Protein AF-A0A1Q7M1D6-F1 (afdb_monomer)

Sequence (148 aa):
MGLEIERKFLVKKELLPKQLPEGDELEQGYLSVEPTVRVRLVTGHDGTRHAELTIKGRGQVSRPEFNYPIPHEDAEALLRMCSRTLRKVRRE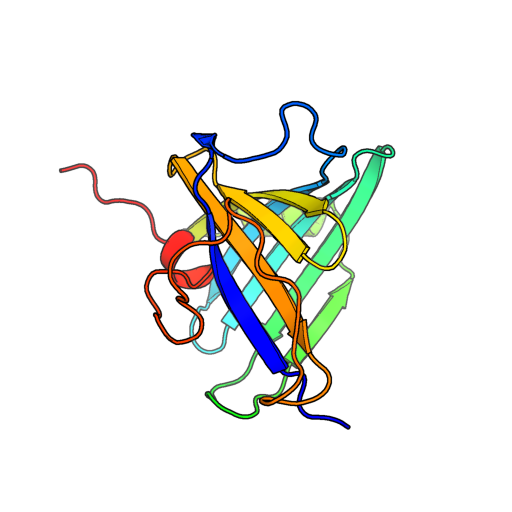LGRFTLDHFRERDLWLAEIELGDERESFERPAWLAEEVTHDPDYSNSRLATPRRAG

Nearest PDB structures (foldseek):
  8gw5-assembly1_A-2  TM=3.511E-01  e=3.284E-01  Staphylococcus aureus subsp. aureus ED98
  5w6p-assembly1_A  TM=2.078E-01  e=7.781E-02  Kuttervirus CBA120
  6w4q-assembly2_D  TM=2.070E-01  e=9.131E-02  Kuttervirus CBA120
  8epv-assembly1_A  TM=2.448E-01  e=1.542E+00  Felis catus

Solvent-accessible surface area (backbone atoms only — not comparable to full-atom values): 8467 Å² total; per-residue (Å²): 132,81,77,82,43,71,44,30,25,38,44,44,74,92,56,47,69,94,74,69,67,78,44,29,42,36,41,36,18,37,81,35,78,83,52,29,31,34,40,34,41,40,39,39,72,88,71,49,73,52,20,36,43,37,42,32,50,78,64,90,88,69,49,62,71,47,80,38,84,45,60,59,70,57,40,54,56,53,41,75,72,26,85,24,47,40,58,34,38,40,26,70,59,88,80,29,43,35,37,38,27,70,95,69,80,42,42,38,35,37,36,79,37,92,46,98,80,61,84,74,89,80,55,89,21,59,57,59,76,42,63,86,42,65,75,77,32,70,77,49,60,10,47,72,78,76,82,128

Foldseek 3Di:
DAQWDKWKFWFDPVQDDPDFDAWKKKKKFFPDVAQTWMKIWIQGPVRDIWIWTWTWHDDDRDTDIDIDTDDPVVSVVVSVVGQFMFIWTWGDDPQWIWTQRPVVRTIMIMGIDRDPPDDDDQRPRTHDICRPPCCPDSRNVRHDDPDD

Secondary structure (DSSP, 8-state):
----EEEEEEE-GGGS-SSPPP-EEEEEEEEEETTEEEEEEEE-TTS-EEEEEEEE-S-SS---EEEEEE-HHHHHHHHHH-SSEEEEEEEEETTEEEEEEGGGTEEEEEEEESSTT------TTEEEE-TT-GGGSHHHHTSPPPP-

Mean predicted aligned error: 4.51 Å

pLDDT: mean 91.86, std 11.08, range [41.12, 98.44]

Radius of gyration: 15.86 Å; Cα contacts (8 Å, |Δi|>4): 293; chains: 1; bounding box: 36×37×42 Å

Structure (mmCIF, N/CA/C/O backbone):
data_AF-A0A1Q7M1D6-F1
#
_entry.id   AF-A0A1Q7M1D6-F1
#
loop_
_atom_site.group_PDB
_atom_site.id
_atom_site.type_symbol
_atom_site.label_atom_id
_atom_site.label_alt_id
_atom_site.label_comp_id
_atom_site.label_asym_id
_atom_site.label_entity_id
_atom_site.label_seq_id
_atom_site.pdbx_PDB_ins_code
_atom_site.Cartn_x
_atom_site.Cartn_y
_atom_site.Cartn_z
_atom_site.occupancy
_atom_site.B_iso_or_equiv
_atom_site.auth_seq_id
_atom_site.auth_comp_id
_atom_site.auth_asym_id
_atom_site.auth_atom_id
_atom_site.pdbx_PDB_model_num
ATOM 1 N N . MET A 1 1 ? 15.857 -10.587 14.236 1.00 44.41 1 MET A N 1
ATOM 2 C CA . MET A 1 1 ? 14.972 -9.908 13.270 1.00 44.41 1 MET A CA 1
ATOM 3 C C . MET A 1 1 ? 13.573 -10.068 13.822 1.00 44.41 1 MET A C 1
ATOM 5 O O . MET A 1 1 ? 13.156 -11.208 13.982 1.00 44.41 1 MET A O 1
ATOM 9 N N . GLY A 1 2 ? 12.968 -8.979 14.297 1.00 51.12 2 GLY A N 1
ATOM 10 C CA . GLY A 1 2 ? 11.639 -9.026 14.910 1.00 51.12 2 GLY A CA 1
ATOM 11 C C . GLY A 1 2 ? 10.592 -9.442 13.882 1.00 51.12 2 GLY A C 1
ATOM 12 O O . GLY A 1 2 ? 10.775 -9.201 12.691 1.00 51.12 2 GLY A O 1
ATOM 13 N N . LEU A 1 3 ? 9.539 -10.113 14.339 1.00 59.72 3 LEU A N 1
ATOM 14 C CA . LEU A 1 3 ? 8.338 -10.298 13.539 1.00 59.72 3 LEU A CA 1
ATOM 15 C C . LEU A 1 3 ? 7.687 -8.910 13.436 1.00 59.72 3 LEU A C 1
ATOM 17 O O . LEU A 1 3 ? 7.295 -8.363 14.462 1.00 59.72 3 LEU A O 1
ATOM 21 N N . GLU A 1 4 ? 7.648 -8.300 12.254 1.00 68.38 4 GLU A N 1
ATOM 22 C CA . GLU A 1 4 ? 6.851 -7.083 12.058 1.00 68.38 4 GLU A CA 1
ATOM 23 C C . GLU A 1 4 ? 5.370 -7.464 12.152 1.00 68.38 4 GLU A C 1
ATOM 25 O O . GLU A 1 4 ? 4.918 -8.390 11.472 1.00 68.38 4 GLU A O 1
ATOM 30 N N . ILE A 1 5 ? 4.627 -6.792 13.033 1.00 85.31 5 ILE A N 1
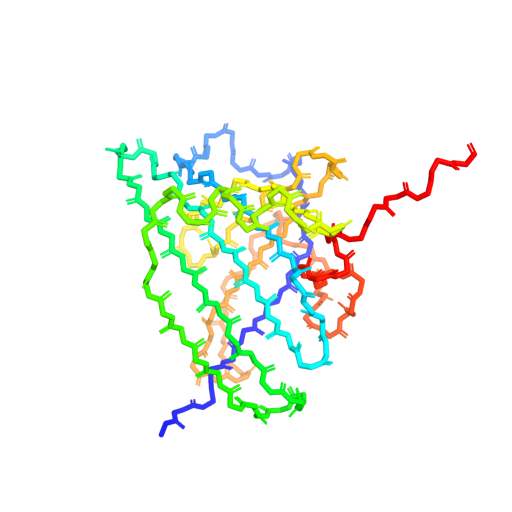ATOM 31 C CA . ILE A 1 5 ? 3.202 -7.046 13.250 1.00 85.31 5 ILE A CA 1
ATOM 32 C C . ILE A 1 5 ? 2.430 -5.901 12.606 1.00 85.31 5 ILE A C 1
ATOM 34 O O . ILE A 1 5 ? 2.330 -4.809 13.158 1.00 85.31 5 ILE A O 1
ATOM 38 N N . GLU A 1 6 ? 1.882 -6.153 11.421 1.00 91.62 6 GLU A N 1
ATOM 39 C CA . GLU A 1 6 ? 1.027 -5.208 10.700 1.00 91.62 6 GLU A CA 1
ATOM 40 C C . GLU A 1 6 ? -0.445 -5.568 10.927 1.00 91.62 6 GLU A C 1
ATOM 42 O O . GLU A 1 6 ? -0.847 -6.722 10.754 1.00 91.62 6 GLU A O 1
ATOM 47 N N . ARG A 1 7 ? -1.272 -4.577 11.276 1.00 94.31 7 ARG A N 1
ATOM 48 C CA . ARG A 1 7 ? -2.736 -4.715 11.302 1.00 94.31 7 ARG A CA 1
ATOM 49 C C . ARG A 1 7 ? -3.373 -3.823 10.253 1.00 94.31 7 ARG A C 1
ATOM 51 O O . ARG A 1 7 ? -2.939 -2.693 10.043 1.00 94.31 7 ARG A O 1
ATOM 58 N N . LYS A 1 8 ? -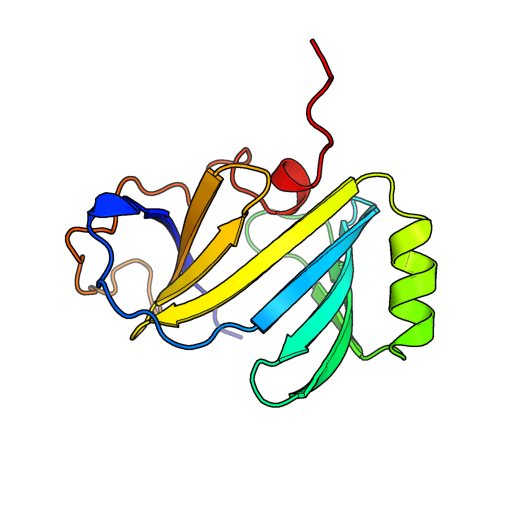4.437 -4.323 9.626 1.00 96.56 8 LYS A N 1
ATOM 59 C CA . LYS A 1 8 ? -5.121 -3.673 8.506 1.00 96.56 8 LYS A CA 1
ATOM 60 C C . LYS A 1 8 ? -6.597 -3.490 8.782 1.00 96.56 8 LYS A C 1
ATOM 62 O O . LYS A 1 8 ? -7.259 -4.415 9.239 1.00 96.56 8 LYS A O 1
ATOM 67 N N . PHE A 1 9 ? -7.131 -2.329 8.440 1.00 98.12 9 PHE A N 1
ATOM 68 C CA . PHE A 1 9 ? -8.511 -1.964 8.726 1.00 98.12 9 PHE A CA 1
ATOM 69 C C . PHE A 1 9 ? -9.186 -1.341 7.514 1.00 98.12 9 PHE A C 1
ATOM 71 O O . PHE A 1 9 ? -8.554 -0.630 6.730 1.00 98.12 9 PHE A O 1
ATOM 78 N N . LEU A 1 10 ? -10.495 -1.549 7.409 1.00 98.44 10 LEU A N 1
ATOM 79 C CA . LEU A 1 10 ? -11.353 -0.719 6.576 1.00 98.44 10 LEU A CA 1
ATOM 80 C C . LEU A 1 10 ? -11.462 0.686 7.164 1.00 98.44 10 LEU A C 1
ATOM 82 O O . LEU A 1 10 ? -11.353 0.891 8.376 1.00 98.44 10 LEU A O 1
ATOM 86 N N . VAL A 1 11 ? -11.717 1.658 6.293 1.00 98.44 11 VAL A N 1
ATOM 87 C CA . VAL A 1 11 ? -11.836 3.064 6.677 1.00 98.44 11 VAL A CA 1
ATOM 88 C C . VAL A 1 11 ? -13.175 3.632 6.222 1.00 98.44 11 VAL A C 1
ATOM 90 O O . VAL A 1 11 ? -13.563 3.512 5.060 1.00 98.44 11 VAL A O 1
ATOM 93 N N . LYS A 1 12 ? -13.862 4.305 7.146 1.00 97.75 12 LYS A N 1
ATOM 94 C CA . LYS A 1 12 ? -15.068 5.096 6.876 1.00 97.75 12 LYS A CA 1
ATOM 95 C C . LYS A 1 12 ? -14.655 6.456 6.335 1.00 97.75 12 LYS A C 1
ATOM 97 O O . LYS A 1 12 ? -14.323 7.359 7.107 1.00 97.75 12 LYS A O 1
ATOM 102 N N . LYS A 1 13 ? -14.648 6.599 5.007 1.00 95.81 13 LYS A N 1
ATOM 103 C CA . LYS A 1 13 ? -14.185 7.820 4.327 1.00 95.81 13 LYS A CA 1
ATOM 104 C C . LYS A 1 13 ? -14.921 9.082 4.786 1.00 95.81 13 LYS A C 1
ATOM 106 O O . LYS A 1 13 ? -14.332 10.153 4.828 1.00 95.81 13 LYS A O 1
ATOM 111 N N . GLU A 1 14 ? -16.186 8.956 5.170 1.00 96.69 14 GLU A N 1
ATOM 112 C CA . GLU A 1 14 ? -17.039 10.041 5.651 1.00 96.69 14 GLU A CA 1
ATOM 113 C C . GLU A 1 14 ? -16.660 10.560 7.047 1.00 96.69 14 GLU A C 1
ATOM 115 O O . GLU A 1 14 ? -17.059 11.663 7.416 1.00 96.69 14 GLU A O 1
ATOM 120 N N . LEU A 1 15 ? -15.878 9.791 7.810 1.00 97.62 15 LEU A N 1
ATOM 121 C CA . LEU A 1 15 ? -15.383 10.163 9.138 1.00 97.62 15 LEU A CA 1
ATOM 122 C C . LEU A 1 15 ? -13.905 10.580 9.125 1.00 97.62 15 LEU A C 1
ATOM 124 O O . LEU A 1 15 ? -13.352 10.902 10.180 1.00 97.62 15 LEU A O 1
ATOM 128 N N . LEU A 1 16 ? -13.250 10.552 7.959 1.00 97.12 16 LEU A N 1
ATOM 129 C CA . LEU A 1 16 ? -11.878 11.029 7.825 1.00 97.12 16 LEU A CA 1
ATOM 130 C C . LEU A 1 16 ? -11.797 12.541 8.098 1.00 97.12 16 LEU A C 1
ATOM 132 O O . LEU A 1 16 ? -12.757 13.278 7.843 1.00 97.12 16 LEU A O 1
ATOM 136 N N . PRO A 1 17 ? -10.641 13.036 8.577 1.00 95.75 17 PRO A N 1
ATOM 137 C CA . PRO A 1 17 ? -10.387 14.468 8.637 1.00 95.75 17 PRO A CA 1
ATOM 138 C C . PRO A 1 17 ? -10.635 15.132 7.277 1.00 95.75 17 PRO A C 1
ATOM 140 O O . PRO A 1 17 ? -10.246 14.607 6.236 1.00 95.75 17 PRO A O 1
ATOM 143 N N . LYS A 1 18 ? -11.255 16.321 7.284 1.00 93.19 18 LYS A N 1
ATOM 144 C CA . LYS A 1 18 ? -11.556 17.071 6.049 1.00 93.19 18 LYS A CA 1
ATOM 145 C C . LYS A 1 18 ? -10.303 17.428 5.248 1.00 93.19 18 LYS A C 1
ATOM 147 O O . LYS A 1 18 ? -10.372 17.563 4.032 1.00 93.19 18 LYS A O 1
ATOM 152 N N . GLN A 1 19 ? -9.190 17.629 5.944 1.00 94.75 19 GLN A N 1
ATOM 153 C CA . GLN A 1 19 ? -7.879 17.889 5.368 1.00 94.75 19 GLN A CA 1
ATOM 154 C C . GLN A 1 19 ? -7.014 16.672 5.663 1.00 94.75 19 GLN A C 1
ATOM 156 O O . GLN A 1 19 ? -6.741 16.368 6.824 1.00 94.75 19 GLN A O 1
ATOM 161 N N . LEU A 1 20 ? -6.636 15.965 4.605 1.00 96.50 20 LEU A N 1
ATOM 162 C CA . LEU A 1 20 ? -5.690 14.865 4.676 1.00 96.50 20 LEU A CA 1
ATOM 163 C C . LEU A 1 20 ? -4.310 15.364 4.247 1.00 96.50 20 LEU A C 1
ATOM 165 O O . LEU A 1 20 ? -4.236 16.295 3.443 1.00 96.50 20 LEU A O 1
ATOM 169 N N . PRO A 1 21 ? -3.234 14.746 4.753 1.00 96.88 21 PRO A N 1
ATOM 170 C CA . PRO A 1 21 ? -1.896 15.035 4.271 1.00 96.88 21 PRO A CA 1
ATOM 171 C C . PRO A 1 21 ? -1.771 14.704 2.781 1.00 96.88 21 PRO A C 1
ATOM 173 O O . PRO A 1 21 ? -2.559 13.930 2.212 1.00 96.88 21 PRO A O 1
ATOM 176 N N . GLU A 1 22 ? -0.760 15.304 2.161 1.00 97.50 22 GLU A N 1
ATOM 177 C CA . GLU A 1 22 ? -0.350 14.934 0.814 1.00 97.50 22 GLU A CA 1
ATOM 178 C C . GLU A 1 22 ? 0.003 13.446 0.760 1.00 97.50 22 GLU A C 1
ATOM 180 O O . GLU A 1 22 ? 0.335 12.822 1.772 1.00 97.50 22 GLU A O 1
ATOM 185 N N . GLY A 1 23 ? -0.159 12.855 -0.418 1.00 97.38 23 GLY A N 1
ATOM 186 C CA . GLY A 1 23 ? 0.020 11.423 -0.583 1.00 97.38 23 GLY A CA 1
ATOM 187 C C . GLY A 1 23 ? 0.781 11.074 -1.838 1.00 97.38 23 GLY A C 1
ATOM 188 O O . GLY A 1 23 ? 0.669 11.755 -2.853 1.00 97.38 23 GLY A O 1
ATOM 189 N N . ASP A 1 24 ? 1.489 9.961 -1.757 1.00 98.25 24 ASP A N 1
ATOM 190 C CA . ASP A 1 24 ? 2.291 9.436 -2.843 1.00 98.25 24 ASP A CA 1
ATOM 191 C C . ASP A 1 24 ? 1.417 8.592 -3.765 1.00 98.25 24 ASP A C 1
ATOM 193 O O . ASP A 1 24 ? 0.580 7.795 -3.321 1.00 98.25 24 ASP A O 1
ATOM 197 N N . GLU A 1 25 ? 1.612 8.757 -5.068 1.00 98.06 25 GLU A N 1
ATOM 198 C CA . GLU A 1 25 ? 0.946 7.941 -6.070 1.00 98.06 25 GLU A CA 1
ATOM 199 C C . GLU A 1 25 ? 1.737 6.655 -6.278 1.00 98.06 25 GLU A C 1
ATOM 201 O O . GLU A 1 25 ? 2.916 6.665 -6.638 1.00 98.06 25 GLU A O 1
ATOM 206 N N . LEU A 1 26 ? 1.079 5.527 -6.021 1.00 97.94 26 LEU A N 1
ATOM 207 C CA . LEU A 1 26 ? 1.658 4.203 -6.165 1.00 97.94 26 LEU A CA 1
ATOM 208 C C . LEU A 1 26 ? 0.946 3.474 -7.294 1.00 97.94 26 LEU A C 1
ATOM 210 O O . LEU A 1 26 ? -0.262 3.229 -7.231 1.00 97.94 26 LEU A O 1
ATOM 214 N N . GLU A 1 27 ? 1.723 3.039 -8.275 1.00 97.19 27 GLU A N 1
ATOM 215 C CA . GLU A 1 27 ? 1.298 2.096 -9.299 1.00 97.19 27 GLU A CA 1
ATOM 216 C C . GLU A 1 27 ? 2.078 0.798 -9.127 1.00 97.19 27 GLU A C 1
ATOM 218 O O . GLU A 1 27 ? 3.294 0.795 -8.957 1.00 97.19 27 GLU A O 1
ATOM 223 N N . GLN A 1 28 ? 1.381 -0.332 -9.117 1.00 96.69 28 GLN A N 1
ATOM 224 C CA . GLN A 1 28 ? 2.024 -1.628 -8.948 1.00 96.69 28 GLN A CA 1
ATOM 225 C C . GLN A 1 28 ? 1.387 -2.694 -9.825 1.00 96.69 28 GLN A C 1
ATOM 227 O O . GLN A 1 28 ? 0.180 -2.689 -10.063 1.00 96.69 28 GLN A O 1
ATOM 232 N N . GLY A 1 29 ? 2.213 -3.632 -10.268 1.00 97.06 29 GLY A N 1
ATOM 233 C CA . GLY A 1 29 ? 1.833 -4.753 -11.112 1.00 97.06 29 GLY A CA 1
ATOM 234 C C . GLY A 1 29 ? 2.426 -6.051 -10.592 1.00 97.06 29 GLY A C 1
ATOM 235 O O . GLY A 1 29 ? 3.464 -6.059 -9.929 1.00 97.06 29 GLY A O 1
ATOM 236 N N . TYR A 1 30 ? 1.747 -7.157 -10.873 1.00 96.75 30 TYR A N 1
ATOM 237 C CA . TYR A 1 30 ? 2.161 -8.491 -10.451 1.00 96.75 30 TYR A CA 1
ATOM 238 C C . TYR A 1 30 ? 2.499 -9.342 -11.675 1.00 96.75 30 TYR A C 1
ATOM 240 O O . TYR A 1 30 ? 1.604 -9.758 -12.411 1.00 96.75 30 TYR A O 1
ATOM 248 N N . LEU A 1 31 ? 3.790 -9.630 -11.856 1.00 95.50 31 LEU A N 1
ATOM 249 C CA . LEU A 1 31 ? 4.300 -10.559 -12.874 1.00 95.50 31 LEU A CA 1
ATOM 250 C C . LEU A 1 31 ? 4.014 -12.014 -12.480 1.00 95.50 31 LEU A C 1
ATOM 252 O O . LEU A 1 31 ? 3.767 -12.867 -13.326 1.00 95.50 31 LEU A O 1
ATOM 256 N N . SER A 1 32 ? 4.014 -12.283 -11.175 1.00 93.81 32 SER A N 1
ATOM 257 C CA . SER A 1 32 ? 3.570 -13.541 -10.585 1.00 93.81 32 SER A CA 1
ATOM 258 C C . SER A 1 32 ? 2.972 -13.273 -9.206 1.00 93.81 32 SER A C 1
ATOM 260 O O . SER A 1 32 ? 3.352 -12.319 -8.525 1.00 93.81 32 SER A O 1
ATOM 262 N N . VAL A 1 33 ? 2.025 -14.106 -8.779 1.00 90.12 33 VAL A N 1
ATOM 263 C CA . VAL A 1 33 ? 1.476 -14.068 -7.412 1.00 90.12 33 VAL A CA 1
ATOM 264 C C . VAL A 1 33 ? 1.990 -15.211 -6.543 1.00 90.12 33 VAL A C 1
ATOM 266 O O . VAL A 1 33 ? 1.945 -15.099 -5.320 1.00 90.12 33 VAL A O 1
ATOM 269 N N . GLU A 1 34 ? 2.541 -16.263 -7.150 1.00 89.31 34 GLU A N 1
ATOM 270 C CA . GLU A 1 34 ? 3.079 -17.411 -6.429 1.00 89.31 34 GLU A CA 1
ATOM 271 C C . GLU A 1 34 ? 4.272 -18.053 -7.176 1.00 89.31 34 GLU A C 1
ATOM 273 O O . GLU A 1 34 ? 4.060 -18.810 -8.122 1.00 89.31 34 GLU A O 1
ATOM 278 N N . PRO A 1 35 ? 5.531 -17.759 -6.778 1.00 90.12 35 PRO A N 1
ATOM 279 C CA . PRO A 1 35 ? 5.921 -16.752 -5.781 1.00 90.12 35 PRO A CA 1
ATOM 280 C C . PRO A 1 35 ? 5.509 -15.343 -6.224 1.00 90.12 35 PRO A C 1
ATOM 282 O O . PRO A 1 35 ? 5.320 -15.089 -7.412 1.00 90.12 35 PRO A O 1
ATOM 285 N N . THR A 1 36 ? 5.344 -14.419 -5.278 1.00 93.06 36 THR A N 1
ATOM 286 C CA . THR A 1 36 ? 4.957 -13.048 -5.625 1.00 93.06 36 THR A CA 1
ATOM 287 C C . THR A 1 36 ? 6.142 -12.334 -6.263 1.00 93.06 36 THR A C 1
ATOM 289 O O . THR A 1 36 ? 7.183 -12.207 -5.630 1.00 93.06 36 THR A O 1
ATOM 292 N N . VAL A 1 37 ? 5.968 -11.834 -7.483 1.00 96.12 37 VAL A N 1
ATOM 293 C CA . VAL A 1 37 ? 6.908 -10.933 -8.158 1.00 96.12 37 VAL A CA 1
ATOM 294 C C . VAL A 1 37 ? 6.135 -9.671 -8.507 1.00 96.12 37 VAL A C 1
ATOM 296 O O . VAL A 1 37 ? 5.240 -9.700 -9.356 1.00 96.12 37 VAL A O 1
ATOM 299 N N . ARG A 1 38 ? 6.436 -8.583 -7.800 1.00 97.38 38 ARG A N 1
ATOM 300 C CA . ARG A 1 38 ? 5.716 -7.313 -7.879 1.00 97.38 38 ARG A CA 1
ATOM 301 C C . ARG A 1 38 ? 6.656 -6.216 -8.350 1.00 97.38 38 ARG A C 1
ATOM 303 O O . ARG A 1 38 ? 7.688 -6.001 -7.729 1.00 97.38 38 ARG A O 1
ATOM 310 N N . VAL A 1 39 ? 6.251 -5.487 -9.379 1.00 98.19 39 VAL A N 1
ATOM 311 C CA . VAL A 1 39 ? 6.847 -4.201 -9.749 1.00 98.19 39 VAL A CA 1
ATOM 312 C C . VAL A 1 39 ? 6.031 -3.081 -9.111 1.00 98.19 39 VAL A C 1
ATOM 314 O O . VAL A 1 39 ? 4.799 -3.145 -9.103 1.00 98.19 39 VAL A O 1
ATOM 317 N N . ARG A 1 40 ? 6.694 -2.072 -8.548 1.00 98.19 40 ARG A N 1
ATOM 318 C CA . ARG A 1 40 ? 6.058 -0.872 -7.998 1.00 98.19 40 ARG A CA 1
ATOM 319 C C . ARG A 1 40 ? 6.789 0.373 -8.479 1.00 98.19 40 ARG A C 1
ATOM 321 O O . ARG A 1 40 ? 8.009 0.428 -8.411 1.00 98.19 40 ARG A O 1
ATOM 328 N N . LEU A 1 41 ? 6.020 1.366 -8.895 1.00 98.00 41 LEU A N 1
ATOM 329 C CA . LEU A 1 41 ? 6.444 2.725 -9.187 1.00 98.00 41 LEU A CA 1
ATOM 330 C C . LEU A 1 41 ? 5.807 3.643 -8.145 1.00 98.00 41 LEU A C 1
ATOM 332 O O . LEU A 1 41 ? 4.609 3.537 -7.865 1.00 98.00 41 LEU A O 1
ATOM 336 N N . VAL A 1 42 ? 6.619 4.508 -7.549 1.00 97.88 42 VAL A N 1
ATOM 337 C CA . VAL A 1 42 ? 6.192 5.497 -6.560 1.00 97.88 42 VAL A CA 1
ATOM 338 C C . VAL A 1 42 ? 6.533 6.882 -7.084 1.00 97.88 42 VAL A C 1
ATOM 340 O O . VAL A 1 42 ? 7.687 7.155 -7.420 1.00 97.88 42 VAL A O 1
ATOM 343 N N . THR A 1 43 ? 5.526 7.747 -7.145 1.00 97.75 43 THR A N 1
ATOM 344 C CA . THR A 1 43 ? 5.694 9.184 -7.361 1.00 97.75 43 THR A CA 1
ATOM 345 C C . THR A 1 43 ? 5.344 9.893 -6.063 1.00 97.75 43 THR A C 1
ATOM 347 O O . THR A 1 43 ? 4.180 9.921 -5.661 1.00 97.75 43 THR A O 1
ATOM 350 N N . GLY A 1 44 ? 6.367 10.421 -5.399 1.00 97.31 44 GLY A N 1
ATOM 351 C CA . GLY A 1 44 ? 6.228 11.181 -4.171 1.00 97.31 44 GLY A CA 1
ATOM 352 C C . GLY A 1 44 ? 5.524 12.508 -4.421 1.00 97.31 44 GLY A C 1
ATOM 353 O O . GLY A 1 44 ? 5.720 13.148 -5.460 1.00 97.31 44 GLY A O 1
ATOM 354 N N . HIS A 1 45 ? 4.723 12.947 -3.457 1.00 95.38 45 HIS A N 1
ATOM 355 C CA . HIS A 1 45 ? 4.106 14.277 -3.498 1.00 95.38 45 HIS A CA 1
ATOM 356 C C . HIS A 1 45 ? 5.141 15.422 -3.506 1.00 95.38 45 HIS A C 1
ATOM 358 O O . HIS A 1 45 ? 4.846 16.529 -3.949 1.00 95.38 45 HIS A O 1
ATOM 364 N N . ASP A 1 46 ? 6.368 15.146 -3.060 1.00 95.38 46 ASP A N 1
ATOM 365 C CA . ASP A 1 46 ? 7.528 16.041 -3.089 1.00 95.38 46 ASP A CA 1
ATOM 366 C C . ASP A 1 46 ? 8.259 16.075 -4.449 1.00 95.38 46 ASP A C 1
ATOM 368 O O . ASP A 1 46 ? 9.263 16.770 -4.609 1.00 95.38 46 ASP A O 1
ATOM 372 N N . GLY A 1 47 ? 7.762 15.332 -5.443 1.00 94.00 47 GLY A N 1
ATOM 373 C CA . GLY A 1 47 ? 8.349 15.223 -6.777 1.00 94.00 47 GLY A CA 1
ATOM 374 C C . GLY A 1 47 ? 9.408 14.127 -6.914 1.00 94.00 47 GLY A C 1
ATOM 375 O O . GLY A 1 47 ? 9.926 13.930 -8.018 1.00 94.00 47 GLY A O 1
ATOM 376 N N . THR A 1 48 ? 9.722 13.388 -5.846 1.00 96.38 48 THR A N 1
ATOM 377 C CA . THR A 1 48 ? 10.618 12.230 -5.932 1.00 96.38 48 THR A CA 1
ATOM 378 C C . THR A 1 48 ? 9.974 11.092 -6.717 1.00 96.38 48 THR A C 1
ATOM 380 O O . THR A 1 48 ? 8.755 10.927 -6.760 1.00 96.38 48 THR A O 1
ATOM 383 N N . ARG A 1 49 ? 10.804 10.285 -7.383 1.00 96.75 49 ARG A N 1
ATOM 384 C CA . ARG A 1 49 ? 10.351 9.094 -8.103 1.00 96.75 49 ARG A CA 1
ATOM 385 C C . ARG A 1 49 ? 11.309 7.953 -7.862 1.00 96.75 49 ARG A C 1
ATOM 387 O O . ARG A 1 49 ? 12.520 8.122 -7.994 1.00 96.75 49 ARG A O 1
ATOM 394 N N . HIS A 1 50 ? 10.764 6.792 -7.543 1.00 97.56 50 HIS A N 1
ATOM 395 C CA . HIS A 1 50 ? 11.541 5.570 -7.413 1.00 97.56 50 HIS A CA 1
ATOM 396 C C . HIS A 1 50 ? 10.702 4.364 -7.813 1.00 97.56 50 HIS A C 1
ATOM 398 O O . HIS A 1 50 ? 9.470 4.416 -7.856 1.00 97.56 50 HIS A O 1
ATOM 404 N N . ALA A 1 51 ? 11.384 3.270 -8.121 1.00 98.19 51 ALA A N 1
ATOM 405 C CA . ALA A 1 51 ? 10.740 2.020 -8.452 1.00 98.19 51 ALA A CA 1
ATOM 406 C C . ALA A 1 51 ? 11.460 0.842 -7.805 1.00 98.19 51 ALA A C 1
ATOM 408 O O . ALA A 1 51 ? 12.667 0.878 -7.560 1.00 98.19 51 ALA A O 1
ATOM 409 N N . GLU A 1 52 ? 10.693 -0.205 -7.534 1.00 98.19 52 GLU A N 1
ATOM 410 C CA . GLU A 1 52 ? 11.154 -1.397 -6.839 1.00 98.19 52 GLU A CA 1
ATOM 411 C C . GLU A 1 52 ? 10.594 -2.660 -7.498 1.00 98.19 52 GLU A C 1
ATOM 413 O O . GLU A 1 52 ? 9.410 -2.734 -7.849 1.00 98.19 52 GLU A O 1
ATOM 418 N N . LEU A 1 53 ? 11.448 -3.676 -7.619 1.00 98.06 53 LEU A N 1
ATOM 419 C CA . LEU A 1 53 ? 11.056 -5.054 -7.866 1.00 98.06 53 LEU A CA 1
ATOM 420 C C . LEU A 1 53 ? 11.106 -5.832 -6.548 1.00 98.06 53 LEU A C 1
ATOM 422 O O . LEU A 1 53 ? 12.169 -6.012 -5.955 1.00 98.06 53 LEU A O 1
ATOM 426 N N . THR A 1 54 ? 9.956 -6.337 -6.119 1.00 96.88 54 THR A N 1
ATOM 427 C CA . THR A 1 54 ? 9.818 -7.154 -4.914 1.00 96.88 54 THR A CA 1
ATOM 428 C C . THR A 1 54 ? 9.584 -8.615 -5.287 1.00 96.88 54 THR A C 1
ATOM 430 O O . THR A 1 54 ? 8.654 -8.923 -6.038 1.00 96.88 54 THR A O 1
ATOM 433 N N . ILE A 1 55 ? 10.354 -9.532 -4.701 1.00 95.19 55 ILE A N 1
ATOM 434 C CA . ILE A 1 55 ? 10.165 -10.982 -4.824 1.00 95.19 55 ILE A CA 1
ATOM 435 C C . ILE A 1 55 ? 9.872 -11.557 -3.438 1.00 95.19 55 ILE A C 1
ATOM 437 O O . ILE A 1 55 ? 10.702 -11.457 -2.539 1.00 95.19 55 ILE A O 1
ATOM 441 N N . LYS A 1 56 ? 8.703 -12.185 -3.264 1.00 90.75 56 LYS A N 1
ATOM 442 C CA . LYS A 1 56 ? 8.297 -12.832 -2.006 1.00 90.75 56 LYS A CA 1
ATOM 443 C C . LYS A 1 56 ? 8.069 -14.327 -2.209 1.00 90.75 56 LYS A C 1
ATOM 445 O O . LYS A 1 56 ? 7.303 -14.734 -3.088 1.00 90.75 56 LYS A O 1
ATOM 450 N N . GLY A 1 57 ? 8.708 -15.139 -1.370 1.00 86.00 57 GLY A N 1
ATOM 451 C CA . GLY A 1 57 ? 8.546 -16.591 -1.345 1.00 86.00 57 GLY A CA 1
ATOM 452 C C . GLY A 1 57 ? 7.153 -17.043 -0.885 1.00 86.00 57 GLY A C 1
ATOM 453 O O . GLY A 1 57 ? 6.290 -16.240 -0.524 1.00 86.00 57 GLY A O 1
ATOM 454 N N . ARG A 1 58 ? 6.926 -18.358 -0.885 1.00 77.44 58 ARG A N 1
ATOM 455 C CA . ARG A 1 58 ? 5.719 -18.967 -0.304 1.00 77.44 58 ARG A CA 1
ATOM 456 C C . ARG A 1 58 ? 5.802 -18.947 1.227 1.00 77.44 58 ARG A C 1
ATOM 458 O O . ARG A 1 58 ? 6.864 -19.209 1.780 1.00 77.44 58 ARG A O 1
ATOM 465 N N . GLY A 1 59 ? 4.684 -18.672 1.897 1.00 65.75 59 GLY A N 1
ATOM 466 C CA . GLY A 1 59 ? 4.573 -18.688 3.360 1.00 65.75 59 GLY A CA 1
ATOM 467 C C . GLY A 1 59 ? 3.611 -17.621 3.882 1.00 65.75 59 GLY A C 1
ATOM 468 O O . GLY A 1 59 ? 3.477 -16.566 3.263 1.00 65.75 59 GLY A O 1
ATOM 469 N N . GLN A 1 60 ? 2.931 -17.910 4.997 1.00 57.97 60 GLN A N 1
ATOM 470 C CA . GLN A 1 60 ? 2.003 -16.973 5.651 1.00 57.97 60 GLN A CA 1
ATOM 471 C C . GLN A 1 60 ? 2.610 -16.252 6.864 1.00 57.97 60 GLN A C 1
ATOM 473 O O . GLN A 1 60 ? 2.317 -15.081 7.055 1.00 57.97 60 GLN A O 1
ATOM 478 N N . VAL A 1 61 ? 3.465 -16.923 7.649 1.00 52.97 61 VAL A N 1
ATOM 479 C CA . VAL A 1 61 ? 4.002 -16.392 8.924 1.00 52.97 61 VAL A CA 1
ATOM 480 C C . VAL A 1 61 ? 5.394 -15.778 8.762 1.00 52.97 61 VAL A C 1
ATOM 482 O O . VAL A 1 61 ? 5.679 -14.710 9.283 1.00 52.97 61 VAL A O 1
ATOM 485 N N . SER A 1 62 ? 6.269 -16.429 8.000 1.00 66.25 62 SER A N 1
ATOM 486 C CA . SER A 1 62 ? 7.553 -15.862 7.590 1.00 66.25 62 SER A CA 1
ATOM 487 C C . SER A 1 62 ? 7.855 -16.354 6.188 1.00 66.25 62 SER A C 1
ATOM 489 O O . SER A 1 62 ? 7.799 -17.561 5.934 1.00 66.25 62 SER A O 1
ATOM 491 N N . ARG A 1 63 ? 8.172 -15.443 5.275 1.00 80.56 63 ARG A N 1
ATOM 492 C CA . ARG A 1 63 ? 8.599 -15.785 3.919 1.00 80.56 63 ARG A CA 1
ATOM 493 C C . ARG A 1 63 ? 9.827 -14.960 3.555 1.00 80.56 63 ARG A C 1
ATOM 495 O O . ARG A 1 63 ? 9.897 -13.805 3.967 1.00 80.56 63 ARG A O 1
ATOM 502 N N . PRO A 1 64 ? 10.770 -15.516 2.778 1.00 86.00 64 PRO A N 1
ATOM 503 C CA . PRO A 1 64 ? 11.835 -14.719 2.193 1.00 86.00 64 PRO A CA 1
ATOM 504 C C . PRO A 1 64 ? 11.234 -13.587 1.361 1.00 86.00 64 PRO A C 1
ATOM 506 O O . PRO A 1 64 ? 10.329 -13.824 0.555 1.00 86.00 64 PRO A O 1
ATOM 509 N N . GLU A 1 65 ? 11.740 -12.380 1.558 1.00 91.81 65 GLU A N 1
ATOM 510 C CA . GLU A 1 65 ? 11.368 -11.194 0.801 1.00 91.81 65 GLU A CA 1
ATOM 511 C C . GLU A 1 65 ? 12.640 -10.477 0.361 1.00 91.81 65 GLU A C 1
ATOM 513 O O . GLU A 1 65 ? 13.547 -10.252 1.159 1.00 91.81 65 GLU A O 1
ATOM 518 N N . PHE A 1 66 ? 12.704 -10.159 -0.928 1.00 93.44 66 PHE A N 1
ATOM 519 C CA . PHE A 1 66 ? 13.801 -9.433 -1.545 1.00 93.44 66 PHE A CA 1
ATOM 520 C C . PHE A 1 66 ? 13.239 -8.207 -2.245 1.00 93.44 66 PHE A C 1
ATOM 522 O O . PHE A 1 66 ? 12.260 -8.316 -2.984 1.00 93.44 66 PHE A O 1
ATOM 529 N N . ASN A 1 67 ? 13.881 -7.067 -2.027 1.00 96.06 67 ASN A N 1
ATOM 530 C CA . ASN A 1 67 ? 13.503 -5.783 -2.592 1.00 96.06 67 ASN A CA 1
ATOM 531 C C . ASN A 1 67 ? 14.700 -5.214 -3.349 1.00 96.06 67 ASN A C 1
ATOM 533 O O . ASN A 1 67 ? 15.797 -5.122 -2.795 1.00 96.06 67 ASN A O 1
ATOM 537 N N . TYR A 1 68 ? 14.491 -4.872 -4.618 1.00 97.25 68 TYR A N 1
ATOM 538 C CA . TYR A 1 68 ? 15.527 -4.343 -5.496 1.00 97.25 68 TYR A CA 1
ATOM 539 C C . TYR A 1 68 ? 15.077 -3.000 -6.059 1.00 97.25 68 TYR A C 1
ATOM 541 O O . TYR A 1 68 ? 14.041 -2.965 -6.729 1.00 97.25 68 TYR A O 1
ATOM 549 N N . PRO A 1 69 ? 15.836 -1.910 -5.857 1.00 98.00 69 PRO A N 1
ATOM 550 C CA . PRO A 1 69 ? 15.598 -0.700 -6.623 1.00 98.00 69 PRO A CA 1
ATOM 551 C C . PRO A 1 69 ? 15.847 -0.999 -8.104 1.00 98.00 69 PRO A C 1
ATOM 553 O O . PRO A 1 69 ? 16.827 -1.661 -8.456 1.00 98.00 69 PRO A O 1
ATOM 556 N N . ILE A 1 70 ? 14.960 -0.519 -8.969 1.00 98.06 70 ILE A N 1
ATOM 557 C CA . ILE A 1 70 ? 15.088 -0.658 -10.423 1.00 98.06 70 ILE A CA 1
ATOM 558 C C . ILE A 1 70 ? 14.936 0.707 -11.101 1.00 98.06 70 ILE A C 1
ATOM 560 O O . ILE A 1 70 ? 14.308 1.606 -10.531 1.00 98.06 70 ILE A O 1
ATOM 564 N N . PRO A 1 71 ? 15.486 0.892 -12.314 1.00 97.69 71 PRO A N 1
ATOM 565 C CA . PRO A 1 71 ? 15.230 2.088 -13.103 1.00 97.69 71 PRO A CA 1
ATOM 566 C C . PRO A 1 71 ? 13.730 2.310 -13.330 1.00 97.69 71 PRO A C 1
ATOM 568 O O . PRO A 1 71 ? 12.957 1.369 -13.515 1.00 97.69 71 PRO A O 1
ATOM 571 N N . HIS A 1 72 ? 13.319 3.576 -13.354 1.00 95.88 72 HIS A N 1
ATOM 572 C CA . HIS A 1 72 ? 11.920 3.953 -13.564 1.00 95.88 72 HIS A CA 1
ATOM 573 C C . HIS A 1 72 ? 11.377 3.450 -14.912 1.00 95.88 72 HIS A C 1
ATOM 575 O O . HIS A 1 72 ? 10.270 2.924 -14.978 1.00 95.88 72 HIS A O 1
ATOM 581 N N . GLU A 1 73 ? 12.171 3.564 -15.979 1.00 96.44 73 GLU A N 1
ATOM 582 C CA . GLU A 1 73 ? 11.794 3.120 -17.329 1.00 96.44 73 GLU A CA 1
ATOM 583 C C . GLU A 1 73 ? 11.561 1.601 -17.396 1.00 96.44 73 GLU A C 1
ATOM 585 O O . GLU A 1 73 ? 10.592 1.144 -18.011 1.00 96.44 73 GLU A O 1
ATOM 590 N N . ASP A 1 74 ? 12.388 0.820 -16.691 1.00 97.75 74 ASP A N 1
ATOM 591 C CA . ASP A 1 74 ? 12.219 -0.631 -16.572 1.00 97.75 74 ASP A CA 1
ATOM 592 C C . ASP A 1 74 ? 10.914 -0.962 -15.844 1.00 97.75 74 ASP A C 1
ATOM 594 O O . ASP A 1 74 ? 10.154 -1.830 -16.277 1.00 97.75 74 ASP A O 1
ATOM 598 N N . ALA A 1 75 ? 10.609 -0.243 -14.761 1.00 97.56 75 ALA A N 1
ATOM 599 C CA . ALA A 1 75 ? 9.377 -0.441 -14.008 1.00 97.56 75 ALA A CA 1
ATOM 600 C C . ALA A 1 75 ? 8.130 -0.184 -14.864 1.00 97.56 75 ALA A C 1
ATOM 602 O O . ALA A 1 75 ? 7.199 -0.990 -14.851 1.00 97.56 75 ALA A O 1
ATOM 603 N N . GLU A 1 76 ? 8.123 0.891 -15.654 1.00 96.50 76 GLU A N 1
ATOM 604 C CA . GLU A 1 76 ? 7.040 1.181 -16.595 1.00 96.50 76 GLU A CA 1
ATOM 605 C C . GLU A 1 76 ? 6.891 0.089 -17.663 1.00 96.50 76 GLU A C 1
ATOM 607 O O . GLU A 1 76 ? 5.772 -0.315 -17.992 1.00 96.50 76 GLU A O 1
ATOM 612 N N . ALA A 1 77 ? 8.005 -0.407 -18.211 1.00 97.44 77 ALA A N 1
ATOM 613 C CA . ALA A 1 77 ? 7.988 -1.491 -19.187 1.00 97.44 77 ALA A CA 1
ATOM 614 C C . ALA A 1 77 ? 7.411 -2.784 -18.596 1.00 97.44 77 ALA A C 1
ATOM 616 O O . ALA A 1 77 ? 6.542 -3.403 -19.212 1.00 97.44 77 ALA A O 1
ATOM 617 N N . LEU A 1 78 ? 7.825 -3.147 -17.381 1.00 97.69 78 LEU A N 1
ATOM 618 C CA . LEU A 1 78 ? 7.320 -4.318 -16.666 1.00 97.69 78 LEU A CA 1
ATOM 619 C C . LEU A 1 78 ? 5.841 -4.168 -16.279 1.00 97.69 78 LEU A C 1
ATOM 621 O O . LEU A 1 78 ? 5.078 -5.130 -16.387 1.00 97.69 78 LEU A O 1
ATOM 625 N N . LEU A 1 79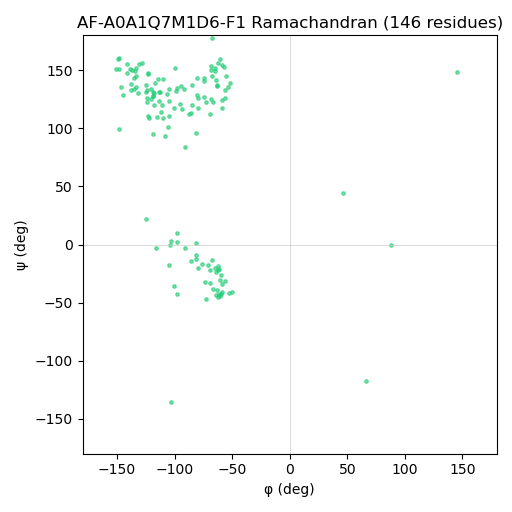 ? 5.405 -2.971 -15.875 1.00 96.56 79 LEU A N 1
ATOM 626 C CA . LEU A 1 79 ? 4.000 -2.686 -15.562 1.00 96.56 79 LEU A CA 1
ATOM 627 C C . LEU A 1 79 ? 3.089 -2.945 -16.765 1.00 96.56 79 LEU A C 1
ATOM 629 O O . LEU A 1 79 ? 2.039 -3.565 -16.604 1.00 96.56 79 LEU A O 1
ATOM 633 N N . ARG A 1 80 ? 3.512 -2.564 -17.978 1.00 95.62 80 ARG A N 1
ATOM 634 C CA . ARG A 1 80 ? 2.760 -2.829 -19.221 1.00 95.62 80 ARG A CA 1
ATOM 635 C C . ARG A 1 80 ? 2.588 -4.320 -19.530 1.00 95.62 80 ARG A C 1
ATOM 637 O O . ARG A 1 80 ? 1.671 -4.683 -20.259 1.00 95.62 80 ARG A O 1
ATOM 644 N N . MET A 1 81 ? 3.446 -5.181 -18.984 1.00 95.00 81 MET A N 1
ATOM 645 C CA . MET A 1 81 ? 3.352 -6.638 -19.140 1.00 95.00 81 MET A CA 1
ATOM 646 C C . MET A 1 81 ? 2.417 -7.289 -18.108 1.00 95.00 81 MET A C 1
ATOM 648 O O . MET A 1 81 ? 2.046 -8.455 -18.256 1.00 95.00 81 MET A O 1
ATOM 652 N N . CYS A 1 82 ? 2.044 -6.571 -17.046 1.00 95.12 82 CYS A N 1
ATOM 653 C CA . CYS A 1 82 ? 1.246 -7.121 -15.958 1.00 95.12 82 CYS A CA 1
ATOM 654 C C . CYS A 1 82 ? -0.241 -7.180 -16.333 1.00 95.12 82 CYS A C 1
ATOM 656 O O . CYS A 1 82 ? -0.864 -6.171 -16.642 1.00 95.12 82 CYS A O 1
ATOM 658 N N . SER A 1 83 ? -0.848 -8.362 -16.202 1.00 90.75 83 SER A N 1
ATOM 659 C CA . SER A 1 83 ? -2.310 -8.532 -16.317 1.00 90.75 83 SER A CA 1
ATOM 660 C C . SER A 1 83 ? -3.065 -8.173 -15.033 1.00 90.75 83 SER A C 1
ATOM 662 O O . SER A 1 83 ? -4.292 -8.072 -15.032 1.00 90.75 83 SER A O 1
ATOM 664 N N . ARG A 1 84 ? -2.335 -8.007 -13.924 1.00 94.12 84 ARG A N 1
ATOM 665 C CA . ARG A 1 84 ? -2.857 -7.610 -12.617 1.00 94.12 84 ARG A CA 1
ATOM 666 C C . ARG A 1 84 ? -2.132 -6.358 -12.163 1.00 94.12 84 ARG A C 1
ATOM 668 O O . ARG A 1 84 ? -0.948 -6.433 -11.827 1.00 94.12 84 ARG A O 1
ATOM 675 N N . THR A 1 85 ? -2.840 -5.240 -12.140 1.00 95.06 85 THR A N 1
ATOM 676 C CA . THR A 1 85 ? -2.309 -3.931 -11.758 1.00 95.06 85 THR A CA 1
ATOM 677 C C . THR A 1 85 ? -3.212 -3.260 -10.735 1.00 95.06 85 THR A C 1
ATOM 679 O O . THR A 1 85 ? -4.394 -3.579 -10.604 1.00 95.06 85 THR A O 1
ATOM 682 N N . LEU A 1 86 ? -2.627 -2.362 -9.952 1.00 94.62 86 LEU A N 1
ATOM 683 C CA . LEU A 1 86 ? -3.313 -1.615 -8.914 1.00 94.62 86 LEU A CA 1
ATOM 684 C C . LEU A 1 86 ? -2.704 -0.227 -8.802 1.00 94.62 86 LEU A C 1
ATOM 686 O O . LEU A 1 86 ? -1.482 -0.088 -8.737 1.00 94.62 86 LEU A O 1
ATOM 690 N N . ARG A 1 87 ? -3.571 0.776 -8.700 1.00 96.69 87 ARG A N 1
ATOM 691 C CA . ARG A 1 87 ? -3.197 2.153 -8.392 1.00 96.69 87 ARG A CA 1
ATOM 692 C C . ARG A 1 87 ? -3.813 2.573 -7.071 1.00 96.69 87 ARG A C 1
ATOM 694 O O . ARG A 1 87 ? -4.966 2.247 -6.778 1.00 96.69 87 ARG A O 1
ATOM 701 N N . LYS A 1 88 ? -3.037 3.286 -6.265 1.00 97.44 88 LYS A N 1
ATOM 702 C CA . LYS A 1 88 ? -3.489 3.839 -4.990 1.00 97.44 88 LYS A CA 1
ATOM 703 C C . LYS A 1 88 ? -2.755 5.130 -4.678 1.00 97.44 88 LYS A C 1
ATOM 705 O O . LYS A 1 88 ? -1.673 5.367 -5.201 1.00 97.44 88 LYS A O 1
ATOM 710 N N . VAL A 1 89 ? -3.339 5.931 -3.797 1.00 98.19 89 VAL A N 1
ATOM 711 C CA . VAL A 1 89 ? -2.627 7.051 -3.180 1.00 98.19 89 VAL A CA 1
ATOM 712 C C . VAL A 1 89 ? -2.404 6.733 -1.713 1.00 98.19 89 VAL A C 1
ATOM 714 O O . VAL A 1 89 ? -3.386 6.528 -0.994 1.00 98.19 89 VAL A O 1
ATOM 717 N N . ARG A 1 90 ? -1.138 6.684 -1.300 1.00 98.38 90 ARG A N 1
ATOM 718 C CA . ARG A 1 90 ? -0.712 6.372 0.066 1.00 98.38 90 ARG A CA 1
ATOM 719 C C . ARG A 1 90 ? -0.430 7.656 0.838 1.00 98.38 90 ARG A C 1
ATOM 721 O O . ARG A 1 90 ? 0.193 8.558 0.299 1.00 98.38 90 ARG A O 1
ATOM 728 N N . ARG A 1 91 ? -0.911 7.755 2.073 1.00 97.75 91 ARG A N 1
ATOM 729 C CA . ARG A 1 91 ? -0.732 8.911 2.963 1.00 97.75 91 ARG A CA 1
ATOM 730 C C . ARG A 1 91 ? -0.360 8.438 4.352 1.00 97.75 91 ARG A C 1
ATOM 732 O O . ARG A 1 91 ? -0.970 7.491 4.832 1.00 97.75 91 ARG A O 1
ATOM 739 N N . GLU A 1 92 ? 0.513 9.162 5.031 1.00 97.44 92 GLU A N 1
ATOM 740 C CA . GLU A 1 92 ? 0.762 8.930 6.453 1.00 97.44 92 GLU A CA 1
ATOM 741 C C . GLU A 1 92 ? -0.128 9.848 7.292 1.00 97.44 92 GLU A C 1
ATOM 743 O O . GLU A 1 92 ? -0.017 11.070 7.220 1.00 97.44 92 GLU A O 1
ATOM 748 N N . LEU A 1 93 ? -1.032 9.269 8.084 1.00 96.62 93 LEU A N 1
ATOM 749 C CA . LEU A 1 93 ? -1.903 9.988 9.012 1.00 96.62 93 LEU A CA 1
ATOM 750 C C . LEU A 1 93 ? -1.623 9.527 10.447 1.00 96.62 93 LEU A C 1
ATOM 752 O O . LEU A 1 93 ? -2.184 8.545 10.940 1.00 96.62 93 LEU A O 1
ATOM 756 N N . GLY A 1 94 ? -0.759 10.268 11.141 1.00 94.69 94 GLY A N 1
ATOM 757 C CA . GLY A 1 94 ? -0.309 9.896 12.481 1.00 94.69 94 GLY A CA 1
ATOM 758 C C . GLY A 1 94 ? 0.527 8.618 12.431 1.00 94.69 94 GLY A C 1
ATOM 759 O O . GLY A 1 94 ? 1.577 8.603 11.803 1.00 94.69 94 GLY A O 1
ATOM 760 N N . ARG A 1 95 ? 0.060 7.553 13.093 1.00 95.50 95 ARG A N 1
ATOM 761 C CA . ARG A 1 95 ? 0.693 6.219 13.063 1.00 95.50 95 ARG A CA 1
ATOM 762 C C . ARG A 1 95 ? 0.165 5.307 11.950 1.00 95.50 95 ARG A C 1
ATOM 764 O O . ARG A 1 95 ? 0.601 4.165 11.862 1.00 95.50 95 ARG A O 1
ATOM 771 N N . PHE A 1 96 ? -0.820 5.766 11.182 1.00 97.75 96 PHE A N 1
ATOM 772 C CA . PHE A 1 96 ? -1.482 4.943 10.181 1.00 97.75 96 PHE A CA 1
ATOM 773 C C . PHE A 1 96 ? -1.028 5.307 8.778 1.00 97.75 96 PHE A C 1
ATOM 775 O O . PHE A 1 96 ? -1.099 6.470 8.381 1.00 97.75 96 PHE A O 1
ATOM 782 N N . THR A 1 97 ? -0.723 4.283 7.996 1.00 98.12 97 THR A N 1
ATOM 783 C CA . THR A 1 97 ? -0.579 4.393 6.553 1.00 98.12 97 THR A CA 1
ATOM 784 C C . THR A 1 97 ? -1.948 4.194 5.906 1.00 98.12 97 THR A C 1
ATOM 786 O O . THR A 1 97 ? -2.530 3.111 5.952 1.00 98.12 97 THR A O 1
ATOM 789 N N . LEU A 1 98 ? -2.490 5.248 5.303 1.00 98.25 98 LEU A N 1
ATOM 790 C CA . LEU A 1 98 ? -3.771 5.242 4.603 1.00 98.25 98 LEU A CA 1
ATOM 791 C C . LEU A 1 98 ? -3.578 5.020 3.106 1.00 98.25 98 LEU A C 1
ATOM 793 O O . LEU A 1 98 ? -2.982 5.847 2.419 1.00 98.25 98 LEU A O 1
ATOM 797 N N . ASP A 1 99 ? -4.174 3.959 2.577 1.00 98.31 99 ASP A N 1
ATOM 798 C CA . ASP A 1 99 ? -4.241 3.682 1.148 1.00 98.31 99 ASP A CA 1
ATOM 799 C C . ASP A 1 99 ? -5.635 3.963 0.595 1.00 98.31 99 ASP A C 1
ATOM 801 O O . ASP A 1 99 ? -6.623 3.351 1.003 1.00 98.31 99 ASP A O 1
ATOM 805 N N . HIS A 1 100 ? -5.701 4.834 -0.411 1.00 97.88 100 HIS A N 1
ATOM 806 C CA . HIS A 1 100 ? -6.915 5.080 -1.179 1.00 97.88 100 HIS A CA 1
ATOM 807 C C . HIS A 1 100 ? -6.833 4.433 -2.563 1.00 97.88 100 HIS A C 1
ATOM 809 O O . HIS A 1 100 ? -6.119 4.909 -3.450 1.00 97.88 100 HIS A O 1
ATOM 815 N N . PHE A 1 101 ? -7.629 3.388 -2.774 1.00 96.50 101 PHE A N 1
ATOM 816 C CA . PHE A 1 101 ? -7.806 2.704 -4.052 1.00 96.50 101 PHE A CA 1
ATOM 817 C C . PHE A 1 101 ? -8.971 3.333 -4.823 1.00 96.50 101 PHE A C 1
ATOM 819 O O . PHE A 1 101 ? -10.105 2.851 -4.768 1.00 96.50 101 PHE A O 1
ATOM 826 N N . ARG A 1 102 ? -8.690 4.425 -5.546 1.00 89.25 102 ARG A N 1
ATOM 827 C CA . ARG A 1 102 ? -9.704 5.247 -6.240 1.00 89.25 102 ARG A CA 1
ATOM 828 C C . ARG A 1 102 ? -10.619 4.432 -7.161 1.00 89.25 102 ARG A C 1
ATOM 830 O O . ARG A 1 102 ? -11.828 4.616 -7.145 1.00 89.25 102 ARG A O 1
ATOM 837 N N . GLU A 1 103 ? -10.058 3.485 -7.909 1.00 89.81 103 GLU A N 1
ATOM 838 C CA . GLU A 1 103 ? -10.796 2.632 -8.860 1.00 89.81 103 GLU A CA 1
ATOM 839 C C . GLU A 1 103 ? -11.769 1.648 -8.186 1.00 89.81 103 GLU A C 1
ATOM 841 O O . GLU A 1 103 ? -12.602 1.025 -8.846 1.00 89.81 103 GLU A O 1
ATOM 846 N N . ARG A 1 104 ? -11.657 1.477 -6.866 1.00 91.69 104 ARG A N 1
ATOM 847 C CA . ARG A 1 104 ? -12.473 0.552 -6.075 1.00 91.69 104 ARG A CA 1
ATOM 848 C C . ARG A 1 104 ? -13.358 1.260 -5.053 1.00 91.69 104 ARG A C 1
ATOM 850 O O . ARG A 1 104 ? -14.109 0.565 -4.379 1.00 91.69 104 ARG A O 1
ATOM 857 N N . ASP A 1 105 ? -13.260 2.588 -4.944 1.00 93.31 105 ASP A N 1
ATOM 858 C CA . ASP A 1 105 ? -13.839 3.381 -3.850 1.00 93.31 105 ASP A CA 1
ATOM 859 C C . ASP A 1 105 ? -13.554 2.754 -2.472 1.00 93.31 105 ASP A C 1
ATOM 861 O O . ASP A 1 105 ? -14.433 2.600 -1.626 1.00 93.31 105 ASP A O 1
ATOM 865 N N . LEU A 1 106 ? -12.304 2.318 -2.280 1.00 97.00 106 LEU A N 1
ATOM 866 C CA . LEU A 1 106 ? -11.862 1.585 -1.097 1.00 97.00 106 LEU A CA 1
ATOM 867 C C . LEU A 1 106 ? -10.746 2.349 -0.392 1.00 97.00 106 LEU A C 1
ATOM 869 O O . LEU A 1 106 ? -9.769 2.765 -1.019 1.00 97.00 106 LEU A O 1
ATOM 873 N N . TRP A 1 107 ? -10.877 2.455 0.925 1.00 98.19 107 TRP A N 1
ATOM 874 C CA . TRP A 1 107 ? -9.847 2.969 1.812 1.00 98.19 107 TRP A CA 1
ATOM 875 C C . TRP A 1 107 ? -9.431 1.889 2.801 1.00 98.19 107 TRP A C 1
ATOM 877 O O . TRP A 1 107 ? -10.285 1.261 3.432 1.00 98.19 107 TRP A O 1
ATOM 887 N N . LEU A 1 108 ? -8.122 1.702 2.936 1.00 98.38 108 LEU A N 1
ATOM 888 C CA . LEU A 1 108 ? -7.522 0.829 3.937 1.00 98.38 108 LEU A CA 1
ATOM 889 C C . LEU A 1 108 ? -6.552 1.629 4.798 1.00 98.38 108 LEU A C 1
ATOM 891 O O . LEU A 1 108 ? -5.906 2.555 4.312 1.00 98.38 108 LEU A O 1
ATOM 895 N N . ALA A 1 109 ? -6.458 1.255 6.066 1.00 98.25 109 ALA A N 1
ATOM 896 C CA . ALA A 1 109 ? -5.453 1.753 6.990 1.00 98.25 109 ALA A CA 1
ATOM 897 C C . ALA A 1 109 ? -4.589 0.592 7.466 1.00 98.25 109 ALA A C 1
ATOM 899 O O . ALA A 1 109 ? -5.123 -0.429 7.897 1.00 98.25 109 ALA A O 1
ATOM 900 N N . GLU A 1 110 ? -3.278 0.760 7.403 1.00 97.50 110 GLU A N 1
ATOM 901 C CA . GLU A 1 110 ? -2.283 -0.154 7.959 1.00 97.50 110 GLU A CA 1
ATOM 902 C C . GLU A 1 110 ? -1.614 0.534 9.163 1.00 97.50 110 GLU A C 1
ATOM 904 O O . GLU A 1 110 ? -1.420 1.751 9.161 1.00 97.50 110 GLU A O 1
ATOM 909 N N . ILE A 1 111 ? -1.317 -0.227 10.216 1.00 96.06 111 ILE A N 1
ATOM 910 C CA . ILE A 1 111 ? -0.508 0.209 11.362 1.00 96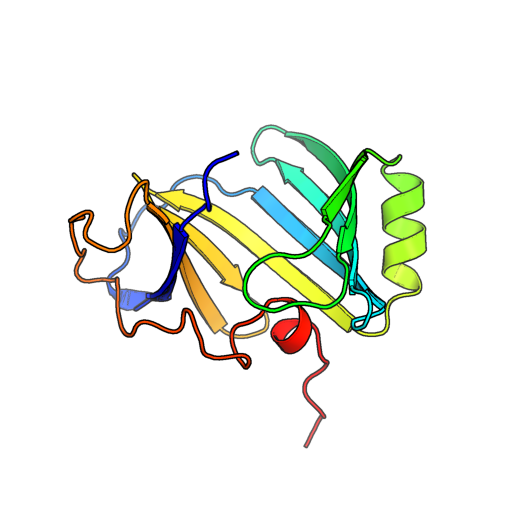.06 111 ILE A CA 1
ATOM 911 C C . ILE A 1 111 ? 0.496 -0.886 11.701 1.00 96.06 111 ILE A C 1
ATOM 913 O O . ILE A 1 111 ? 0.131 -2.059 11.803 1.00 96.06 111 ILE A O 1
ATOM 917 N N . GLU A 1 112 ? 1.746 -0.488 11.904 1.00 94.31 112 GLU A N 1
ATOM 918 C CA . GLU A 1 112 ? 2.809 -1.359 12.396 1.00 94.31 112 GLU A CA 1
ATOM 919 C C . GLU A 1 112 ? 2.887 -1.286 13.928 1.00 94.31 112 GLU A C 1
ATOM 921 O O . GLU A 1 112 ? 2.844 -0.203 14.531 1.00 94.31 112 GLU A O 1
ATOM 926 N N . LEU A 1 11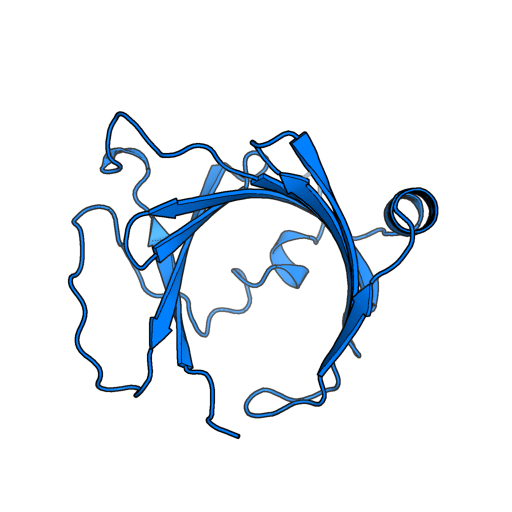3 ? 2.987 -2.456 14.556 1.00 92.00 113 LEU A N 1
ATOM 927 C CA . LEU A 1 113 ? 3.069 -2.649 15.999 1.00 92.00 113 LEU A CA 1
ATOM 928 C C . LEU A 1 113 ? 4.343 -3.418 16.356 1.00 92.00 113 LEU A C 1
ATOM 930 O O . LEU A 1 113 ? 4.798 -4.292 15.616 1.00 92.00 113 LEU A O 1
ATOM 934 N N . GLY A 1 114 ? 4.901 -3.114 17.525 1.00 89.25 114 GLY A N 1
ATOM 935 C CA . GLY A 1 114 ? 6.026 -3.852 18.095 1.00 89.25 114 GLY A CA 1
ATOM 936 C C . GLY A 1 114 ? 5.617 -5.165 18.769 1.00 89.25 114 GLY A C 1
ATOM 937 O O . GLY A 1 114 ? 6.461 -6.039 18.951 1.00 89.25 114 GLY A O 1
ATOM 938 N N . ASP A 1 115 ? 4.342 -5.306 19.144 1.00 87.38 115 ASP A N 1
ATOM 939 C CA . ASP A 1 115 ? 3.764 -6.500 19.774 1.00 87.38 115 ASP A CA 1
ATOM 940 C C . ASP A 1 115 ? 2.267 -6.632 19.434 1.00 87.38 115 ASP A C 1
ATOM 942 O O . ASP A 1 115 ? 1.572 -5.633 19.247 1.00 87.38 115 ASP A O 1
ATOM 946 N N . GLU A 1 116 ? 1.732 -7.858 19.399 1.00 85.44 116 GLU A N 1
ATOM 947 C CA . GLU A 1 116 ? 0.322 -8.116 19.050 1.00 85.44 116 GLU A CA 1
ATOM 948 C C . GLU A 1 116 ? -0.656 -7.501 20.063 1.00 85.44 116 GLU A C 1
ATOM 950 O O . GLU A 1 116 ? -1.816 -7.231 19.743 1.00 85.44 116 GLU A O 1
ATOM 955 N N . ARG A 1 117 ? -0.192 -7.280 21.298 1.00 87.88 117 ARG A N 1
ATOM 956 C CA . ARG A 1 117 ? -0.953 -6.693 22.405 1.00 87.88 117 ARG A CA 1
ATOM 957 C C . ARG A 1 117 ? -0.677 -5.205 22.574 1.00 87.88 117 ARG A C 1
ATOM 959 O O . ARG A 1 117 ? -1.217 -4.609 23.509 1.00 87.88 117 ARG A O 1
ATOM 966 N N . GLU A 1 118 ? 0.148 -4.603 21.717 1.00 91.44 118 GLU A N 1
ATOM 967 C CA . GLU A 1 118 ? 0.368 -3.164 21.742 1.00 91.44 118 GLU A CA 1
ATOM 968 C C . GLU A 1 118 ? -0.969 -2.438 21.542 1.00 91.44 118 GLU A C 1
ATOM 970 O O . GLU A 1 118 ? -1.705 -2.666 20.576 1.00 91.44 118 GLU A O 1
ATOM 975 N N . SER A 1 119 ? -1.305 -1.564 22.488 1.00 92.31 119 SER A N 1
ATOM 976 C CA . SER A 1 119 ? -2.479 -0.716 22.373 1.00 92.31 119 SER A CA 1
ATOM 977 C C . SER A 1 119 ? -2.179 0.482 21.479 1.00 92.31 119 SER A C 1
ATOM 979 O O . SER A 1 119 ? -1.097 1.067 21.498 1.00 92.31 119 SER A O 1
ATOM 981 N N . PHE A 1 120 ? -3.177 0.882 20.705 1.00 94.25 120 PHE A N 1
ATOM 982 C CA . PHE A 1 120 ? -3.123 2.085 19.892 1.00 94.25 120 PHE A CA 1
ATOM 983 C C . PHE A 1 120 ? -4.485 2.773 19.925 1.00 94.25 120 PHE A C 1
ATOM 985 O O . PHE A 1 120 ? -5.519 2.150 20.193 1.00 94.25 120 PHE A O 1
ATOM 992 N N . GLU A 1 121 ? -4.484 4.079 19.683 1.00 93.50 121 GLU A N 1
ATOM 993 C CA . GLU A 1 121 ? -5.719 4.846 19.578 1.00 93.50 121 GLU A CA 1
ATOM 994 C C . GLU A 1 121 ? -6.539 4.346 18.385 1.00 93.50 121 GLU A C 1
ATOM 996 O O . GLU A 1 121 ? -5.991 4.103 17.313 1.00 93.50 121 GLU A O 1
ATOM 1001 N N . ARG A 1 122 ? -7.857 4.199 18.554 1.00 95.12 122 ARG A N 1
ATOM 1002 C CA . ARG A 1 122 ? -8.773 3.806 17.475 1.00 95.12 122 ARG A CA 1
ATOM 1003 C C . ARG A 1 122 ? -9.630 5.003 17.059 1.00 95.12 122 ARG A C 1
ATOM 1005 O O . ARG A 1 122 ? -10.680 5.220 17.667 1.00 95.12 122 ARG A O 1
ATOM 1012 N N . PRO A 1 123 ? -9.214 5.778 16.044 1.00 96.31 123 PRO A N 1
ATOM 1013 C CA . PRO A 1 123 ? -10.010 6.884 15.533 1.00 96.31 123 PRO A CA 1
ATOM 1014 C C . PRO A 1 123 ? -11.376 6.420 15.024 1.00 96.31 123 PRO A C 1
ATOM 1016 O O . PRO A 1 123 ? -11.524 5.295 14.553 1.00 96.31 123 PRO A O 1
ATOM 1019 N N . ALA A 1 124 ? -12.363 7.317 15.027 1.00 97.31 124 ALA A N 1
ATOM 1020 C CA . ALA A 1 124 ? -13.729 6.999 14.596 1.00 97.31 124 ALA A CA 1
ATOM 1021 C C . ALA A 1 124 ? -13.831 6.521 13.132 1.00 97.31 124 ALA A C 1
ATOM 1023 O O . ALA A 1 124 ? -14.757 5.785 12.785 1.00 97.31 124 ALA A O 1
ATOM 1024 N N . TRP A 1 125 ? -12.889 6.931 12.276 1.00 97.94 125 TRP A N 1
ATOM 1025 C CA . TRP A 1 125 ? -12.814 6.498 10.882 1.00 97.94 125 TRP A CA 1
ATOM 1026 C C . TRP A 1 125 ? -12.266 5.077 10.709 1.00 97.94 125 TRP A C 1
ATOM 1028 O O . TRP A 1 125 ? -12.469 4.489 9.649 1.00 97.94 125 TRP A O 1
ATOM 1038 N N . LEU A 1 126 ? -11.604 4.511 11.723 1.00 98.06 126 LEU A N 1
ATOM 1039 C CA . LEU A 1 126 ? -11.062 3.1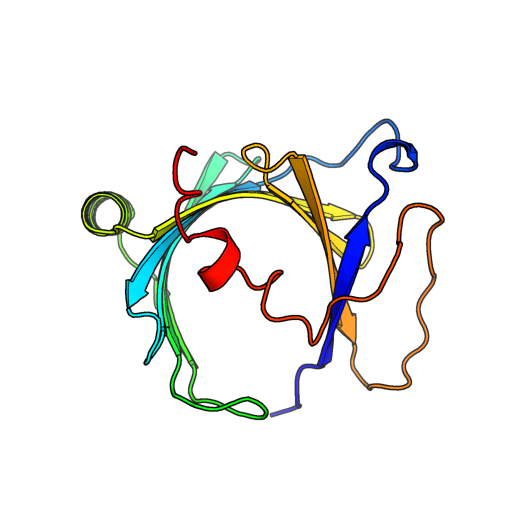56 11.691 1.00 98.06 126 LEU A CA 1
ATOM 1040 C C . LEU A 1 126 ? -12.189 2.148 11.953 1.00 98.06 126 LEU A C 1
ATOM 1042 O O . LEU A 1 126 ? -12.810 2.155 13.018 1.00 98.06 126 LEU A O 1
ATOM 1046 N N . ALA A 1 127 ? -12.476 1.291 10.978 1.00 97.44 127 ALA A N 1
ATOM 1047 C CA . ALA A 1 127 ? -13.609 0.376 11.018 1.00 97.44 127 ALA A CA 1
ATOM 1048 C C . ALA A 1 127 ? -13.171 -1.062 11.352 1.00 97.44 127 ALA A C 1
ATOM 1050 O O . ALA A 1 127 ? -12.410 -1.294 12.297 1.00 97.44 127 ALA A O 1
ATOM 1051 N N . GLU A 1 128 ? -13.721 -2.028 10.619 1.00 97.62 128 GLU A N 1
ATOM 1052 C CA . GLU A 1 128 ? -13.449 -3.453 10.767 1.00 97.62 128 GLU A CA 1
ATOM 1053 C C . GLU A 1 128 ? -11.991 -3.785 10.444 1.00 97.62 128 GLU A C 1
ATOM 1055 O O . GLU A 1 128 ? -11.390 -3.213 9.534 1.00 97.62 128 GLU A O 1
ATOM 1060 N N . GLU A 1 129 ? -11.425 -4.714 11.211 1.00 97.12 129 GLU A N 1
ATOM 1061 C CA . GLU A 1 129 ? -10.105 -5.266 10.944 1.00 97.12 129 GLU A CA 1
ATOM 1062 C C . GLU A 1 129 ? -10.176 -6.349 9.872 1.00 97.12 129 GLU A C 1
ATOM 1064 O O . GLU A 1 129 ? -10.934 -7.305 9.994 1.00 97.12 129 GLU A O 1
ATOM 1069 N N . VAL A 1 130 ? -9.331 -6.220 8.856 1.00 97.06 130 VAL A N 1
ATOM 1070 C CA . VAL A 1 130 ? -9.249 -7.112 7.694 1.00 97.06 130 VAL A CA 1
ATOM 1071 C C . VAL A 1 130 ? -7.835 -7.676 7.505 1.00 97.06 130 VAL A C 1
ATOM 1073 O O . VAL A 1 130 ? -7.469 -8.102 6.414 1.00 97.06 130 VAL A O 1
ATOM 1076 N N . THR A 1 131 ? -7.022 -7.694 8.570 1.00 93.38 131 THR A N 1
ATOM 1077 C CA . THR A 1 131 ? -5.621 -8.164 8.576 1.00 93.38 131 THR A CA 1
ATOM 1078 C C . THR A 1 131 ? -5.446 -9.544 7.931 1.00 93.38 131 THR A C 1
ATOM 1080 O O . THR A 1 131 ? -4.506 -9.760 7.168 1.00 93.38 131 THR A O 1
ATOM 1083 N N . HIS A 1 132 ? -6.369 -10.470 8.195 1.00 91.06 132 HIS A N 1
ATOM 1084 C CA . HIS A 1 132 ? -6.305 -11.849 7.698 1.00 91.06 132 HIS A CA 1
ATOM 1085 C C . HIS A 1 132 ? -7.236 -12.127 6.514 1.00 91.06 132 HIS A C 1
ATOM 1087 O O . HIS A 1 132 ? -7.306 -13.267 6.055 1.00 91.06 132 HIS A O 1
ATOM 1093 N N . ASP A 1 133 ? -7.944 -11.114 6.013 1.00 94.25 133 ASP A N 1
ATOM 1094 C CA . ASP A 1 133 ? -8.851 -11.284 4.885 1.00 94.25 133 ASP A CA 1
ATOM 1095 C C . ASP A 1 133 ? -8.076 -11.153 3.555 1.00 94.25 133 ASP A C 1
ATOM 1097 O O . ASP A 1 133 ? -7.579 -10.070 3.210 1.00 94.25 133 ASP A O 1
ATOM 1101 N N . PRO A 1 134 ? -7.949 -12.243 2.772 1.00 90.81 134 PRO A N 1
ATOM 1102 C CA . PRO A 1 134 ? -7.205 -12.224 1.520 1.00 90.81 134 PRO A CA 1
ATOM 1103 C C . PRO A 1 134 ? -7.832 -11.313 0.458 1.00 90.81 134 PRO A C 1
ATOM 1105 O O . PRO A 1 134 ? -7.114 -10.904 -0.466 1.00 90.81 134 PRO A O 1
ATOM 1108 N N . ASP A 1 135 ? -9.122 -10.969 0.564 1.00 93.69 135 ASP A N 1
ATOM 1109 C CA . ASP A 1 135 ? -9.794 -10.108 -0.406 1.00 93.69 135 ASP A CA 1
ATOM 1110 C C . ASP A 1 135 ? -9.306 -8.650 -0.358 1.00 93.69 135 ASP A C 1
ATOM 1112 O O . ASP A 1 135 ? -9.331 -7.954 -1.379 1.00 93.69 135 ASP A O 1
ATOM 1116 N N . TYR A 1 136 ? -8.718 -8.238 0.770 1.00 94.50 136 TYR A N 1
ATOM 1117 C CA . TYR A 1 136 ? -8.089 -6.926 0.967 1.00 94.50 136 TYR A CA 1
ATOM 1118 C C . TYR A 1 136 ? -6.562 -6.937 0.785 1.00 94.50 136 TYR A C 1
ATOM 1120 O O . TYR A 1 136 ? -5.875 -5.946 1.048 1.00 94.50 136 TYR A O 1
ATOM 1128 N N . SER A 1 137 ? -5.997 -8.039 0.286 1.00 91.81 137 SER A N 1
ATOM 1129 C CA . SER A 1 137 ? -4.589 -8.077 -0.11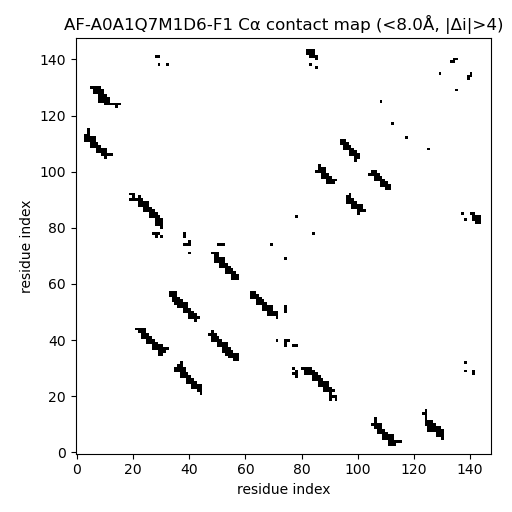2 1.00 91.81 137 SER A CA 1
ATOM 1130 C C . SER A 1 137 ? -4.357 -7.322 -1.429 1.00 91.81 137 SER A C 1
ATOM 1132 O O . SER A 1 137 ? -5.152 -7.407 -2.365 1.00 91.81 137 SER A O 1
ATOM 1134 N N . ASN A 1 138 ? -3.219 -6.627 -1.563 1.00 93.06 138 ASN A N 1
ATOM 1135 C CA . ASN A 1 138 ? -2.913 -5.869 -2.788 1.00 93.06 138 ASN A CA 1
ATOM 1136 C C . ASN A 1 138 ? -2.885 -6.751 -4.053 1.00 93.06 138 ASN A C 1
ATOM 1138 O O . ASN A 1 138 ? -3.296 -6.300 -5.116 1.00 93.06 138 ASN A O 1
ATOM 1142 N N . SER A 1 139 ? -2.440 -8.010 -3.963 1.00 90.88 139 SER A N 1
ATOM 1143 C CA . SER A 1 139 ? -2.433 -8.928 -5.114 1.00 90.88 139 SER A CA 1
ATOM 1144 C C . SER A 1 139 ? -3.845 -9.337 -5.541 1.00 90.88 139 SER A C 1
ATOM 1146 O O . SER A 1 139 ? -4.098 -9.513 -6.737 1.00 90.88 139 SER A O 1
ATOM 1148 N N . ARG A 1 140 ? -4.785 -9.452 -4.593 1.00 92.50 140 ARG A N 1
ATOM 1149 C CA . ARG A 1 140 ? -6.200 -9.674 -4.900 1.00 92.50 140 ARG A CA 1
ATOM 1150 C C . ARG A 1 140 ? -6.846 -8.419 -5.472 1.00 92.50 140 ARG A C 1
ATOM 1152 O O . ARG A 1 140 ? -7.472 -8.497 -6.527 1.00 92.50 140 ARG A O 1
ATOM 1159 N N . LEU A 1 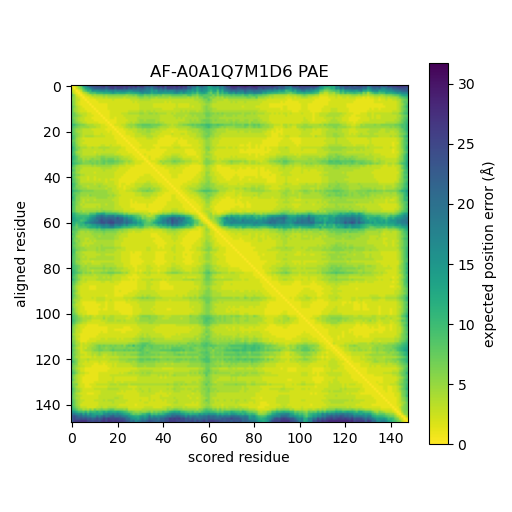141 ? -6.622 -7.265 -4.845 1.00 94.44 141 LEU A N 1
ATOM 1160 C CA . LEU A 1 141 ? -7.087 -5.962 -5.328 1.00 94.44 141 LEU A CA 1
ATOM 1161 C C . LEU A 1 141 ? -6.476 -5.580 -6.688 1.00 94.44 141 LEU A C 1
ATOM 1163 O O . LEU A 1 141 ? -7.035 -4.750 -7.394 1.00 94.44 141 LEU A O 1
ATOM 1167 N N . ALA A 1 142 ? -5.375 -6.195 -7.112 1.00 92.94 142 ALA A N 1
ATOM 1168 C CA . ALA A 1 142 ? -4.834 -6.018 -8.459 1.00 92.94 142 ALA A CA 1
ATOM 1169 C C . ALA A 1 142 ? -5.530 -6.881 -9.525 1.00 92.94 142 ALA A C 1
ATOM 1171 O O . ALA A 1 142 ? -5.273 -6.735 -10.717 1.00 92.94 142 ALA A O 1
ATOM 1172 N N . THR A 1 143 ? -6.393 -7.821 -9.129 1.00 90.81 143 THR A N 1
ATOM 1173 C CA . THR A 1 143 ? -7.110 -8.665 -10.090 1.00 90.81 143 THR A CA 1
ATOM 1174 C C . THR A 1 143 ? -8.223 -7.845 -10.751 1.00 90.81 143 THR A C 1
ATOM 1176 O O . THR A 1 143 ? -9.046 -7.270 -10.023 1.00 90.81 143 THR A O 1
ATOM 1179 N N . PRO A 1 144 ? -8.291 -7.793 -12.098 1.00 80.19 144 PRO A N 1
ATOM 1180 C CA . PRO A 1 144 ? -9.346 -7.073 -12.803 1.00 80.19 144 PRO A CA 1
ATOM 1181 C C . PRO A 1 144 ? -10.728 -7.524 -12.329 1.00 80.19 144 PRO A C 1
ATOM 1183 O O . PRO A 1 144 ? -10.987 -8.725 -12.194 1.00 80.19 144 PRO A O 1
ATOM 1186 N N . ARG A 1 145 ? -11.635 -6.574 -12.082 1.00 72.69 145 ARG A N 1
ATOM 1187 C CA . ARG A 1 145 ? -13.048 -6.920 -11.886 1.00 72.69 145 ARG A CA 1
ATOM 1188 C C . ARG A 1 145 ? -13.545 -7.434 -13.235 1.00 72.69 145 ARG A C 1
ATOM 1190 O O . ARG A 1 145 ? -13.403 -6.735 -14.235 1.00 72.69 145 ARG A O 1
ATOM 1197 N N . ARG A 1 146 ? -14.074 -8.662 -13.291 1.00 60.00 146 ARG A N 1
ATOM 1198 C CA . ARG A 1 146 ? -14.771 -9.119 -14.500 1.00 60.00 146 ARG A CA 1
ATOM 1199 C C . ARG A 1 146 ? -15.886 -8.109 -14.772 1.00 60.00 146 ARG A C 1
ATOM 1201 O O . ARG A 1 146 ? -16.653 -7.817 -13.856 1.00 60.00 146 ARG A O 1
ATOM 1208 N N . ALA A 1 147 ? -15.934 -7.559 -15.983 1.00 53.66 147 ALA A N 1
ATOM 1209 C CA . ALA A 1 147 ? -17.142 -6.897 -16.448 1.00 53.66 147 ALA A CA 1
ATOM 1210 C C . ALA A 1 147 ? -18.251 -7.957 -16.398 1.00 53.66 147 ALA A C 1
ATOM 1212 O O . ALA A 1 147 ? -18.083 -9.037 -16.971 1.00 53.66 147 ALA A O 1
ATOM 1213 N N . GLY A 1 148 ? -19.269 -7.702 -15.576 1.00 41.12 148 GLY A N 1
ATOM 1214 C CA . GLY A 1 148 ? -20.484 -8.513 -15.546 1.00 41.12 148 GLY A CA 1
ATOM 1215 C C . GLY A 1 148 ? -21.288 -8.337 -16.821 1.00 41.12 148 GLY A C 1
ATOM 1216 O O . GLY A 1 148 ? -21.105 -7.290 -17.484 1.00 41.12 148 GLY A O 1
#